Protein AF-A0A0A9H866-F1 (afdb_monomer)

InterPro domains:
  IPR021622 Afadin/alpha-actinin-binding [PF11559] (37-95)

Organism: Arundo donax (NCBI:txid35708)

Secondary structure (DSSP, 8-state):
--------HHHHHHH----TT--SSSTT-S--TTTHHHHHHHHHHHHHHTT-S----TT--SHHHHHHHHHHHHHHHHHHHHHHHHHHHHHHHH--

Mean predicted aligned error: 11.18 Å

Solvent-accessible surface area (backbone atoms only — not comparable to full-atom values): 6079 Å² total; per-residue (Å²): 134,84,82,76,78,74,72,59,61,71,61,60,54,66,72,62,61,73,73,95,70,80,70,87,71,69,96,87,58,90,64,49,95,92,40,44,70,60,45,49,52,50,48,30,54,49,37,42,69,76,67,43,96,56,78,63,57,88,82,52,85,50,70,68,44,42,50,51,45,51,52,51,55,50,51,52,52,54,53,51,52,54,50,51,54,53,53,49,57,55,50,57,65,72,76,107

Foldseek 3Di:
DDPPPPPPLVVQVVVLDLPPPPPDDDDPDSDDPVCPVSSLVSVQSVCVSVVNPDSQDPPDPDPVSVVSVVVSVVVVVVVVVVVVVVVVVVVVVVVD

Radius of gyration: 17.53 Å; Cα contacts (8 Å, |Δi|>4): 41; chains: 1; bounding box: 46×44×42 Å

Structure (mmCIF, N/CA/C/O backbone):
data_AF-A0A0A9H866-F1
#
_entry.id   AF-A0A0A9H866-F1
#
loop_
_atom_site.group_PDB
_atom_site.id
_atom_site.type_symbol
_atom_site.label_atom_id
_atom_site.label_alt_id
_atom_site.label_comp_id
_atom_site.label_asym_id
_atom_site.label_entity_id
_atom_site.label_seq_id
_atom_site.pdbx_PDB_ins_code
_atom_site.Cartn_x
_atom_site.Cartn_y
_atom_site.Cartn_z
_atom_site.occupancy
_atom_site.B_iso_or_equiv
_atom_site.auth_seq_id
_atom_site.auth_comp_id
_atom_site.auth_asym_id
_atom_site.auth_atom_id
_atom_site.pdbx_PDB_model_num
ATOM 1 N N . MET A 1 1 ? -14.016 -32.040 18.948 1.00 32.94 1 MET A N 1
ATOM 2 C CA . MET A 1 1 ? -13.217 -30.937 19.524 1.00 32.94 1 MET A CA 1
ATOM 3 C C . MET A 1 1 ? -12.146 -30.598 18.498 1.00 32.94 1 MET A C 1
ATOM 5 O O . MET A 1 1 ? -11.114 -31.250 18.480 1.00 32.94 1 MET A O 1
ATOM 9 N N . SER A 1 2 ? -12.438 -29.702 17.553 1.00 32.34 2 SER A N 1
ATOM 10 C CA . SER A 1 2 ? -11.459 -29.333 16.524 1.00 32.34 2 SER A CA 1
ATOM 11 C C . SER A 1 2 ? -10.559 -28.241 17.078 1.00 32.34 2 SER A C 1
ATOM 13 O O . SER A 1 2 ? -11.002 -27.113 17.290 1.00 32.34 2 SER A O 1
ATOM 15 N N . SER A 1 3 ? -9.312 -28.609 17.360 1.00 35.69 3 SER A N 1
ATOM 16 C CA . SER A 1 3 ? -8.237 -27.694 17.723 1.00 35.69 3 SER A CA 1
ATOM 17 C C . SER A 1 3 ? -7.926 -26.789 16.535 1.00 35.69 3 SER A C 1
ATOM 19 O O . SER A 1 3 ? -7.094 -27.119 15.696 1.00 35.69 3 SER A O 1
ATOM 21 N N . SER A 1 4 ? -8.603 -25.645 16.448 1.00 33.06 4 SER A N 1
ATOM 22 C CA . SER A 1 4 ? -8.112 -24.531 15.644 1.00 33.06 4 SER A CA 1
ATOM 23 C C . SER A 1 4 ? -6.855 -24.015 16.330 1.00 33.06 4 SER A C 1
ATOM 25 O O . SER A 1 4 ? -6.932 -23.297 17.328 1.00 33.06 4 SER A O 1
ATOM 27 N N . SER A 1 5 ? -5.695 -24.420 15.821 1.00 40.25 5 SER A N 1
ATOM 28 C CA . SER A 1 5 ? -4.430 -23.752 16.082 1.00 40.25 5 SER A CA 1
ATOM 29 C C . SER A 1 5 ? -4.591 -22.294 15.658 1.00 40.25 5 SER A C 1
ATOM 31 O O . SER A 1 5 ? -4.456 -21.942 14.488 1.00 40.25 5 SER A O 1
ATOM 33 N N . ARG A 1 6 ? -4.940 -21.428 16.618 1.00 46.09 6 ARG A N 1
ATOM 34 C CA . ARG A 1 6 ? -4.705 -19.992 16.503 1.00 46.09 6 ARG A CA 1
ATOM 35 C C . ARG A 1 6 ? -3.203 -19.853 16.309 1.00 46.09 6 ARG A C 1
ATOM 37 O O . ARG A 1 6 ? -2.453 -19.899 17.273 1.00 46.09 6 ARG A O 1
ATOM 44 N N . PHE A 1 7 ? -2.769 -19.776 15.056 1.00 44.28 7 PHE A N 1
ATOM 45 C CA . PHE A 1 7 ? -1.445 -19.277 14.735 1.00 44.28 7 PHE A CA 1
ATOM 46 C C . PHE A 1 7 ? -1.334 -17.923 15.435 1.00 44.28 7 PHE A C 1
ATOM 48 O O . PHE A 1 7 ? -2.134 -17.023 15.164 1.00 44.28 7 PHE A O 1
ATOM 55 N N . ASP A 1 8 ? -0.421 -17.820 16.400 1.00 43.62 8 ASP A N 1
ATOM 56 C CA . ASP A 1 8 ? -0.177 -16.604 17.167 1.00 43.62 8 ASP A CA 1
ATOM 57 C C . ASP A 1 8 ? 0.434 -15.549 16.245 1.00 43.62 8 ASP A C 1
ATOM 59 O O . ASP A 1 8 ? 1.636 -15.309 16.194 1.00 43.62 8 ASP A O 1
ATOM 63 N N . PHE A 1 9 ? -0.447 -14.892 15.505 1.00 46.31 9 PHE A N 1
ATOM 64 C CA . PHE A 1 9 ? -0.174 -13.805 14.577 1.00 46.31 9 PHE A CA 1
ATOM 65 C C . PHE A 1 9 ? 0.709 -12.711 15.188 1.00 46.31 9 PHE A C 1
ATOM 67 O O . PHE A 1 9 ? 1.581 -12.134 14.540 1.00 46.31 9 PHE A O 1
ATOM 74 N N . ARG A 1 10 ? 0.493 -12.460 16.483 1.00 47.50 10 ARG A N 1
ATOM 75 C CA . ARG A 1 10 ? 1.236 -11.491 17.284 1.00 47.50 10 ARG A CA 1
ATOM 76 C C . ARG A 1 10 ? 2.699 -11.895 17.492 1.00 47.50 10 ARG A C 1
ATOM 78 O O . ARG A 1 10 ? 3.540 -11.007 17.578 1.00 47.50 10 ARG A O 1
ATOM 85 N N . ALA A 1 11 ? 3.003 -13.191 17.561 1.00 43.62 11 ALA A N 1
ATOM 86 C CA . ALA A 1 11 ? 4.370 -13.688 17.707 1.00 43.62 11 ALA A CA 1
ATOM 87 C C . ALA A 1 11 ? 5.150 -13.572 16.386 1.00 43.62 11 ALA A C 1
ATOM 89 O O . ALA A 1 11 ? 6.294 -13.124 16.389 1.00 43.62 11 ALA A O 1
ATOM 90 N N . SER A 1 12 ? 4.518 -13.866 15.243 1.00 41.22 12 SER A N 1
ATOM 91 C CA . SER A 1 12 ? 5.146 -13.693 13.920 1.00 41.22 12 SER A CA 1
ATOM 92 C C . SER A 1 12 ? 5.388 -12.220 13.567 1.00 41.22 12 SER A C 1
ATOM 94 O O . SER A 1 12 ? 6.422 -11.884 12.994 1.00 41.22 12 SER A O 1
ATOM 96 N N . ALA A 1 13 ? 4.493 -11.317 13.985 1.00 51.31 13 ALA A N 1
ATOM 97 C CA . ALA A 1 13 ? 4.671 -9.874 13.807 1.00 51.31 13 ALA A CA 1
ATOM 98 C C . ALA A 1 13 ? 5.875 -9.302 14.587 1.00 51.31 13 ALA A C 1
ATOM 100 O O . ALA A 1 13 ? 6.431 -8.288 14.181 1.00 51.31 13 ALA A O 1
ATOM 101 N N . GLN A 1 14 ? 6.319 -9.948 15.674 1.00 51.00 14 GLN A N 1
ATOM 102 C CA . GLN A 1 14 ? 7.498 -9.515 16.444 1.00 51.00 14 GLN A CA 1
ATOM 103 C C . GLN A 1 14 ? 8.834 -9.863 15.764 1.00 51.00 14 GLN A C 1
ATOM 105 O O . GLN A 1 14 ? 9.850 -9.252 16.091 1.00 51.00 14 GLN A O 1
ATOM 110 N N . GLN A 1 15 ? 8.845 -10.806 14.812 1.00 53.16 15 GLN A N 1
ATOM 111 C CA . GLN A 1 15 ? 10.026 -11.123 13.992 1.00 53.16 15 GLN A CA 1
ATOM 112 C C . GLN A 1 15 ? 10.147 -10.235 12.747 1.00 53.16 15 GLN A C 1
ATOM 114 O O . GLN A 1 15 ? 11.231 -10.106 12.183 1.00 53.16 15 GLN A O 1
ATOM 119 N N . LEU A 1 16 ? 9.055 -9.585 12.347 1.00 55.88 16 LEU A N 1
ATOM 120 C CA . LEU A 1 16 ? 9.031 -8.504 11.367 1.00 55.88 16 LEU A CA 1
ATOM 121 C C . LEU A 1 16 ? 9.436 -7.201 12.057 1.00 55.88 16 LEU A C 1
ATOM 123 O O . LEU A 1 16 ? 8.637 -6.286 12.235 1.00 55.88 16 LEU A O 1
ATOM 127 N N . GLN A 1 17 ? 10.688 -7.111 12.494 1.00 58.53 17 GLN A N 1
ATOM 128 C CA . GLN A 1 17 ? 11.211 -5.807 12.875 1.00 58.53 17 GLN A CA 1
ATOM 129 C C . GLN A 1 17 ? 11.353 -4.983 11.588 1.00 58.53 17 GLN A C 1
ATOM 131 O O . GLN A 1 17 ? 11.990 -5.465 10.642 1.00 58.53 17 GLN A O 1
ATOM 136 N N . PRO A 1 18 ? 10.762 -3.772 11.503 1.00 56.59 18 PRO A N 1
ATOM 137 C CA . PR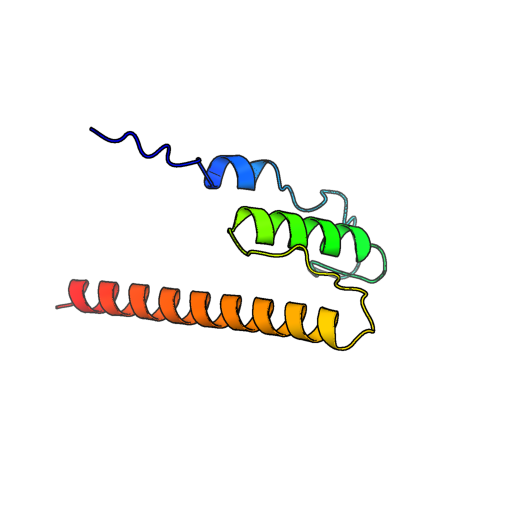O A 1 18 ? 11.100 -2.864 10.417 1.00 56.59 18 PRO A CA 1
ATOM 138 C C . PRO A 1 18 ? 12.623 -2.702 10.436 1.00 56.59 18 PRO A C 1
ATOM 140 O O . PRO A 1 18 ? 13.201 -2.685 11.528 1.00 56.59 18 PRO A O 1
ATOM 143 N N . PRO A 1 19 ? 13.293 -2.663 9.272 1.00 56.31 19 PRO A N 1
ATOM 144 C CA . PRO A 1 19 ? 14.749 -2.687 9.208 1.00 56.31 19 PRO A CA 1
ATOM 145 C C . PRO A 1 19 ? 15.338 -1.651 10.180 1.00 56.31 19 PRO A C 1
ATOM 147 O O . PRO A 1 19 ? 15.215 -0.447 9.961 1.00 56.31 19 PRO A O 1
ATOM 150 N N . LEU A 1 20 ? 15.979 -2.133 11.258 1.00 53.47 20 LEU A N 1
ATOM 151 C CA . LEU A 1 20 ? 16.557 -1.347 12.367 1.00 53.47 20 LEU A CA 1
ATOM 152 C C . LEU A 1 20 ? 17.798 -0.527 11.946 1.00 53.47 20 LEU A C 1
ATOM 154 O O . LEU A 1 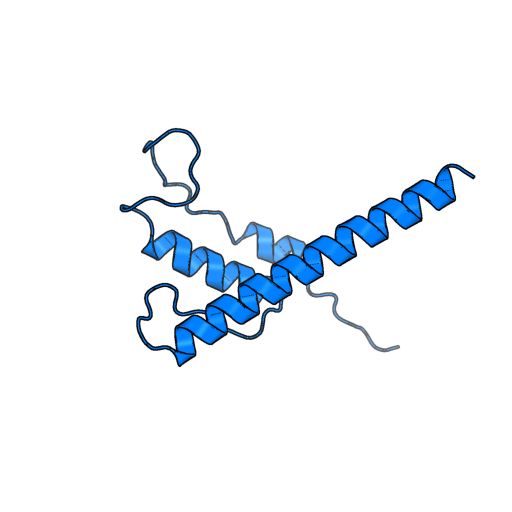20 ? 18.663 -0.191 12.752 1.00 53.47 20 LEU A O 1
ATOM 158 N N . HIS A 1 21 ? 17.897 -0.208 10.659 1.00 50.72 21 HIS A N 1
ATOM 159 C CA . HIS A 1 21 ? 18.966 0.574 10.056 1.00 50.72 21 HIS A CA 1
ATOM 160 C C . HIS A 1 21 ? 18.469 1.434 8.886 1.00 50.72 21 HIS A C 1
ATOM 162 O O . HIS A 1 21 ? 19.212 1.713 7.950 1.00 50.72 21 HIS A O 1
ATOM 168 N N . ALA A 1 22 ? 17.233 1.941 8.960 1.00 49.12 22 ALA A N 1
ATOM 169 C CA . ALA A 1 22 ? 16.920 3.241 8.363 1.00 49.12 22 ALA A CA 1
ATOM 170 C C . ALA A 1 22 ? 17.608 4.336 9.205 1.00 49.12 22 ALA A C 1
ATOM 172 O O . ALA A 1 22 ? 16.971 5.112 9.913 1.00 49.12 22 ALA A O 1
ATOM 173 N N . GLY A 1 23 ? 18.943 4.312 9.228 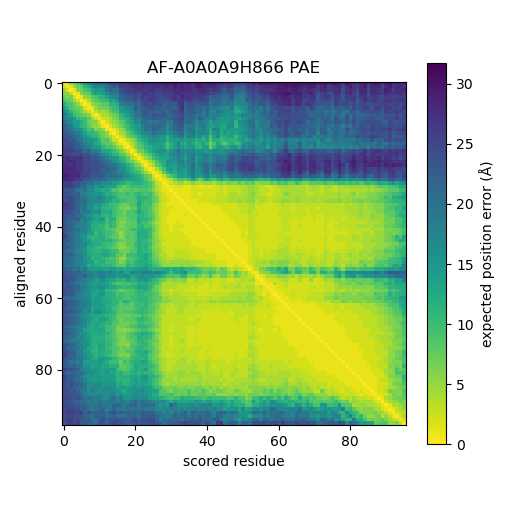1.00 43.25 23 GLY A N 1
ATOM 174 C CA . GLY A 1 23 ? 19.749 5.299 9.922 1.00 43.25 23 GLY A CA 1
ATOM 175 C C . GLY A 1 23 ? 19.551 6.658 9.264 1.00 43.25 23 GLY A C 1
ATOM 176 O O . GLY A 1 23 ? 19.995 6.868 8.144 1.00 43.25 23 GLY A O 1
ATOM 177 N N . MET A 1 24 ? 18.881 7.562 9.978 1.00 47.62 24 MET A N 1
ATOM 178 C CA . MET A 1 24 ? 19.029 9.015 9.845 1.00 47.62 24 MET A CA 1
ATOM 179 C C . MET A 1 24 ? 18.915 9.573 8.416 1.00 47.62 24 MET A C 1
ATOM 181 O O . MET A 1 24 ? 19.850 10.187 7.905 1.00 47.62 24 MET A O 1
ATOM 185 N N . SER A 1 25 ? 17.768 9.424 7.758 1.00 52.06 25 SER A N 1
ATOM 186 C CA . SER A 1 25 ? 17.470 10.230 6.566 1.00 52.06 25 SER A CA 1
ATOM 187 C C . SER A 1 25 ? 16.002 10.648 6.554 1.00 52.06 25 SER A C 1
ATOM 189 O O . SER A 1 25 ? 15.122 9.797 6.464 1.00 52.06 25 SER A O 1
ATOM 191 N N . ASP A 1 26 ? 15.820 11.965 6.685 1.00 55.12 26 ASP A N 1
ATOM 192 C CA . ASP A 1 26 ? 14.590 12.769 6.695 1.00 55.12 26 ASP A CA 1
ATOM 193 C C . ASP A 1 26 ? 13.503 12.333 7.705 1.00 55.12 26 ASP A C 1
ATOM 195 O O . ASP A 1 26 ? 12.658 11.478 7.454 1.00 55.12 26 ASP A O 1
ATOM 199 N N . GLU A 1 27 ? 13.601 12.904 8.908 1.00 57.09 27 GLU A N 1
ATOM 200 C CA . GLU A 1 27 ? 12.556 13.110 9.926 1.00 57.09 27 GLU A CA 1
ATOM 201 C C . GLU A 1 27 ? 11.253 12.272 9.817 1.00 57.09 27 GLU A C 1
ATOM 203 O O . GLU A 1 27 ? 10.169 12.779 9.547 1.00 57.09 27 GLU A O 1
ATOM 208 N N . GLY A 1 28 ? 11.332 10.965 10.100 1.00 67.44 28 GLY A N 1
ATOM 209 C CA . GLY A 1 28 ? 10.160 10.132 10.426 1.00 67.44 28 GLY A CA 1
ATOM 210 C C . GLY A 1 28 ? 9.491 9.365 9.276 1.00 67.44 28 GLY A C 1
ATOM 211 O O . GLY A 1 28 ? 8.479 8.699 9.513 1.00 67.44 28 GLY A O 1
ATOM 212 N N . ALA A 1 29 ? 10.029 9.393 8.055 1.00 81.00 29 ALA A N 1
ATOM 213 C CA . ALA A 1 29 ? 9.464 8.636 6.934 1.00 81.00 29 ALA A CA 1
ATOM 214 C C . ALA A 1 29 ? 9.829 7.134 6.973 1.00 81.00 29 ALA A C 1
ATOM 216 O O . ALA A 1 29 ? 10.987 6.759 7.142 1.00 81.00 29 ALA A O 1
ATOM 217 N N . PHE A 1 30 ? 8.843 6.250 6.754 1.00 86.44 30 PHE A N 1
ATOM 218 C CA . PHE A 1 30 ? 9.059 4.793 6.669 1.00 86.44 30 PHE A CA 1
ATOM 219 C C . PHE A 1 30 ? 9.930 4.387 5.466 1.00 86.44 30 PHE A C 1
ATOM 221 O O . PHE A 1 30 ? 10.754 3.482 5.583 1.00 86.44 30 PHE A O 1
ATOM 228 N N . ALA A 1 31 ? 9.752 5.047 4.318 1.00 89.75 31 ALA A N 1
ATOM 229 C CA . ALA A 1 31 ? 10.434 4.729 3.067 1.00 89.75 31 ALA A CA 1
ATOM 230 C C . ALA A 1 31 ? 11.078 5.981 2.453 1.00 89.75 31 ALA A C 1
ATOM 232 O O . ALA A 1 31 ? 10.477 7.052 2.440 1.00 89.75 31 ALA A O 1
ATOM 233 N N . ASN A 1 32 ? 12.284 5.826 1.913 1.00 90.38 32 ASN A N 1
ATOM 234 C CA . ASN A 1 32 ? 13.041 6.818 1.158 1.00 90.38 32 ASN A CA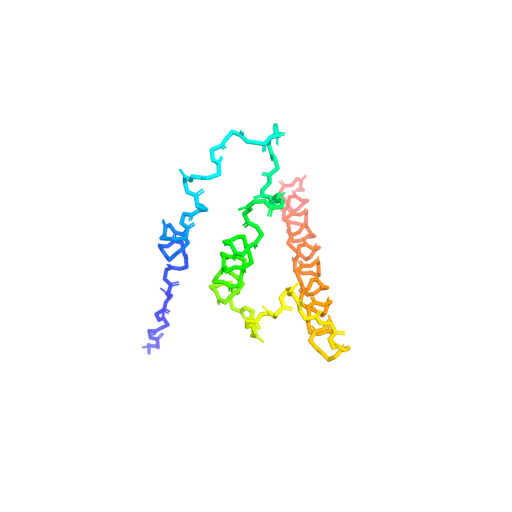 1
ATOM 235 C C . ASN A 1 32 ? 13.812 6.126 0.020 1.00 90.38 32 ASN A C 1
ATOM 237 O O . ASN A 1 32 ? 13.878 4.899 -0.043 1.00 90.38 32 ASN A O 1
ATOM 241 N N . ALA A 1 33 ? 14.421 6.907 -0.877 1.00 90.00 33 ALA A N 1
ATOM 242 C CA . ALA A 1 33 ? 15.116 6.376 -2.054 1.00 90.00 33 ALA A CA 1
ATOM 243 C C . ALA A 1 33 ? 16.228 5.356 -1.724 1.00 90.00 33 ALA A C 1
ATOM 245 O O . ALA A 1 33 ? 16.509 4.483 -2.541 1.00 90.00 33 ALA A O 1
ATOM 246 N N . GLY A 1 34 ? 16.839 5.435 -0.536 1.00 91.19 34 GLY A N 1
ATOM 247 C CA . GLY A 1 34 ? 17.911 4.536 -0.103 1.00 91.19 34 GLY A CA 1
ATOM 248 C C . GLY A 1 34 ? 17.440 3.217 0.516 1.00 91.19 34 GLY A C 1
ATOM 249 O O . GLY A 1 34 ? 18.266 2.325 0.708 1.00 91.19 34 GLY A O 1
A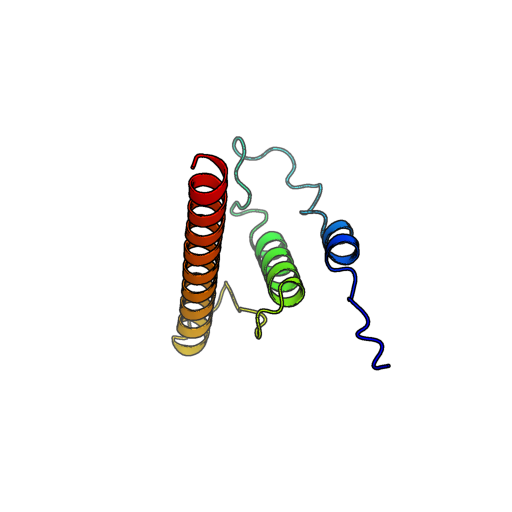TOM 250 N N . ASN A 1 35 ? 16.148 3.070 0.840 1.00 90.69 35 ASN A N 1
ATOM 251 C CA . ASN A 1 35 ? 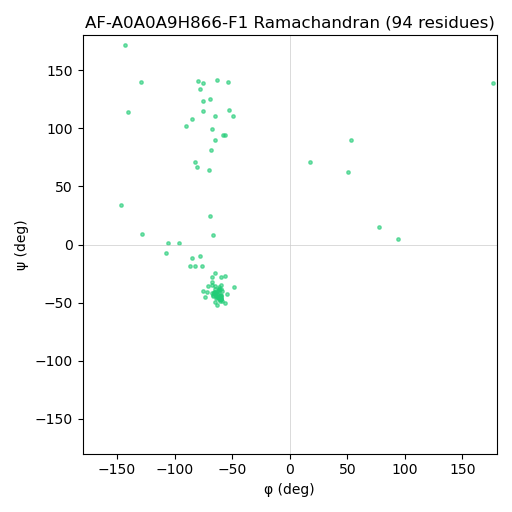15.622 1.880 1.522 1.00 90.69 35 ASN A CA 1
ATOM 252 C C . ASN A 1 35 ? 14.397 1.229 0.844 1.00 90.69 35 ASN A C 1
ATOM 254 O O . ASN A 1 35 ? 13.798 0.316 1.422 1.00 90.69 35 ASN A O 1
ATOM 258 N N . LEU A 1 36 ? 14.028 1.662 -0.372 1.00 91.31 36 LEU A N 1
ATOM 259 C CA . LEU A 1 36 ? 12.808 1.208 -1.058 1.00 91.31 36 LEU A CA 1
ATOM 260 C C . LEU A 1 36 ? 12.720 -0.316 -1.183 1.00 91.31 36 LEU A C 1
ATOM 262 O O . LEU A 1 36 ? 11.655 -0.885 -0.949 1.00 91.31 36 LEU A O 1
ATOM 266 N N . GLU A 1 37 ? 13.816 -0.996 -1.523 1.00 91.44 37 GLU A N 1
ATOM 267 C CA . GLU A 1 37 ? 13.808 -2.455 -1.666 1.00 91.44 37 GLU A CA 1
ATOM 268 C C . GLU A 1 37 ? 13.545 -3.172 -0.339 1.00 91.44 37 GLU A C 1
ATOM 270 O O . GLU A 1 37 ? 12.804 -4.159 -0.292 1.00 91.44 37 GLU A O 1
ATOM 275 N N . GLN A 1 38 ? 14.148 -2.690 0.751 1.00 90.12 38 GLN A N 1
ATOM 276 C CA . GLN A 1 38 ? 13.936 -3.240 2.087 1.00 90.12 38 GLN A CA 1
ATOM 277 C C . GLN A 1 38 ? 12.498 -2.984 2.548 1.00 90.12 38 GLN A C 1
ATOM 279 O O . GLN A 1 38 ? 11.849 -3.904 3.051 1.00 90.12 38 GLN A O 1
ATOM 284 N N . CYS A 1 39 ? 11.976 -1.775 2.325 1.00 91.69 39 CYS A N 1
ATOM 285 C CA . CYS A 1 39 ? 10.587 -1.426 2.617 1.00 91.69 39 CYS A CA 1
ATOM 286 C C . CYS A 1 39 ? 9.613 -2.303 1.827 1.00 91.69 39 CYS A C 1
ATOM 288 O O . CYS A 1 39 ? 8.663 -2.830 2.403 1.00 91.69 39 CYS A O 1
ATOM 290 N N . ALA A 1 40 ? 9.871 -2.528 0.537 1.00 91.56 40 ALA A N 1
ATOM 291 C CA . ALA A 1 40 ? 9.032 -3.366 -0.309 1.00 91.56 40 ALA A CA 1
ATOM 292 C C . ALA A 1 40 ? 8.996 -4.827 0.166 1.00 91.56 40 ALA A C 1
ATOM 294 O O . ALA A 1 40 ? 7.924 -5.428 0.276 1.00 91.56 40 ALA A O 1
ATOM 295 N N . ARG A 1 41 ? 10.159 -5.396 0.512 1.00 90.50 41 ARG A N 1
ATOM 296 C CA . ARG A 1 41 ? 10.250 -6.751 1.085 1.00 90.50 41 ARG A CA 1
ATOM 297 C C . ARG A 1 41 ? 9.506 -6.856 2.415 1.00 90.50 41 ARG A C 1
ATOM 299 O O . ARG A 1 41 ? 8.719 -7.785 2.595 1.00 90.50 41 ARG A O 1
ATOM 306 N N . TYR A 1 42 ? 9.711 -5.889 3.306 1.00 90.50 42 TYR A N 1
ATOM 307 C CA . TYR A 1 42 ? 9.028 -5.833 4.597 1.00 90.50 42 TYR A CA 1
ATOM 308 C C . TYR A 1 42 ? 7.506 -5.754 4.437 1.00 90.50 42 TYR A C 1
ATOM 310 O O . TYR A 1 42 ? 6.780 -6.510 5.086 1.00 90.50 42 TYR A O 1
ATOM 318 N N . LEU A 1 43 ? 7.014 -4.878 3.553 1.00 91.44 43 LEU A N 1
ATOM 319 C CA . LEU A 1 43 ? 5.583 -4.737 3.283 1.00 91.44 43 LEU A CA 1
ATOM 320 C C . LEU A 1 43 ? 4.994 -6.052 2.789 1.00 91.44 43 LEU A C 1
ATOM 322 O O . LEU A 1 43 ? 4.010 -6.512 3.351 1.00 91.44 43 LEU A O 1
ATOM 326 N N . ASN A 1 44 ? 5.620 -6.704 1.813 1.00 92.06 44 ASN A N 1
ATOM 327 C CA . ASN A 1 44 ? 5.132 -7.985 1.308 1.00 92.06 44 ASN A CA 1
ATOM 328 C C . ASN A 1 44 ? 5.078 -9.069 2.379 1.00 92.06 44 ASN A C 1
ATOM 330 O O . ASN A 1 44 ? 4.074 -9.766 2.505 1.00 92.06 44 ASN A O 1
ATOM 334 N N . GLN A 1 45 ? 6.125 -9.187 3.191 1.00 89.06 45 GLN A N 1
ATOM 335 C CA . GLN A 1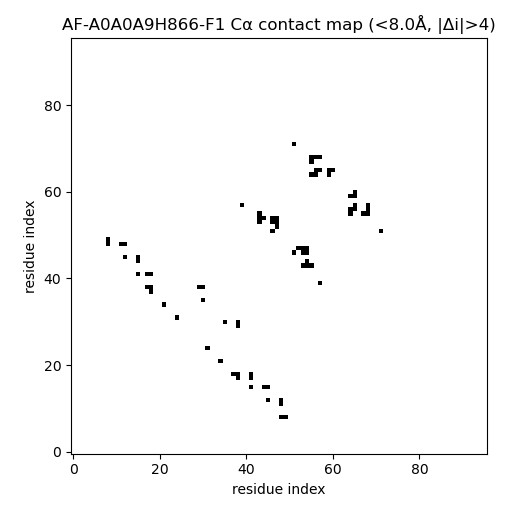 45 ? 6.140 -10.161 4.275 1.00 89.06 45 GLN A CA 1
ATOM 336 C C . GLN A 1 45 ? 5.075 -9.839 5.337 1.00 89.06 45 GLN A C 1
ATOM 338 O O . GLN A 1 45 ? 4.425 -10.745 5.859 1.00 89.06 45 GLN A O 1
ATOM 343 N N . THR A 1 46 ? 4.835 -8.555 5.603 1.00 89.50 46 THR A N 1
ATOM 344 C CA . THR A 1 46 ? 3.773 -8.085 6.501 1.00 89.50 46 THR A CA 1
ATOM 345 C C . THR A 1 46 ? 2.383 -8.382 5.935 1.00 89.50 46 THR A C 1
ATOM 347 O O . THR A 1 46 ? 1.529 -8.896 6.652 1.00 89.50 46 THR A O 1
ATOM 350 N N . LEU A 1 47 ? 2.155 -8.128 4.645 1.00 89.50 47 LEU A N 1
ATOM 351 C CA . LEU A 1 47 ? 0.898 -8.416 3.949 1.00 89.50 47 LEU A CA 1
ATOM 352 C C . LEU A 1 47 ? 0.579 -9.911 3.973 1.00 89.50 47 LEU A C 1
ATOM 354 O O . LEU A 1 47 ? -0.520 -10.296 4.369 1.00 89.50 47 LEU A O 1
ATOM 358 N N . VAL A 1 48 ? 1.555 -10.753 3.626 1.00 87.44 48 VAL A N 1
ATOM 359 C CA . VAL A 1 48 ? 1.420 -12.215 3.701 1.00 87.44 48 VAL A CA 1
ATOM 360 C C . VAL A 1 48 ? 1.135 -12.652 5.130 1.00 87.44 48 VAL A C 1
ATOM 362 O O . VAL A 1 48 ? 0.244 -13.471 5.344 1.00 87.44 48 VAL A O 1
ATOM 365 N N . THR A 1 49 ? 1.841 -12.070 6.107 1.00 88.00 49 THR A N 1
ATOM 366 C CA . THR A 1 49 ? 1.573 -12.337 7.522 1.00 88.00 49 THR A CA 1
ATOM 367 C C . THR A 1 49 ? 0.120 -12.031 7.828 1.00 88.00 49 THR A C 1
ATOM 369 O O . THR A 1 49 ? -0.537 -12.939 8.297 1.00 88.00 49 THR A O 1
ATOM 372 N N . PHE A 1 50 ? -0.410 -10.857 7.450 1.00 85.31 50 PHE A N 1
ATOM 373 C CA . PHE A 1 50 ? -1.825 -10.453 7.575 1.00 85.31 50 PHE A CA 1
ATOM 374 C C . PHE A 1 50 ? -2.833 -11.224 6.712 1.00 85.31 50 PHE A C 1
ATOM 376 O O . PHE A 1 50 ? -4.019 -10.895 6.722 1.00 85.31 50 PHE A O 1
ATOM 383 N N . GLY A 1 51 ? -2.410 -12.297 6.043 1.00 86.12 51 GLY A N 1
ATOM 384 C CA . GLY A 1 51 ? -3.292 -13.179 5.285 1.00 86.12 51 GLY A CA 1
ATOM 385 C C . GLY A 1 51 ? -3.717 -12.604 3.936 1.00 86.12 51 GLY A C 1
ATOM 386 O O . GLY A 1 51 ? -4.661 -13.116 3.334 1.00 86.12 51 GLY A O 1
ATOM 387 N N . PHE A 1 52 ? -3.042 -11.560 3.443 1.00 83.94 52 PHE A N 1
ATOM 388 C CA . PHE A 1 52 ? -3.300 -11.037 2.108 1.00 83.94 52 PHE A CA 1
ATOM 389 C C . PHE A 1 52 ? -2.683 -11.975 1.058 1.00 83.94 52 PHE A C 1
ATOM 391 O O . PHE A 1 52 ? -1.480 -12.250 1.098 1.00 83.94 52 PHE A O 1
ATOM 398 N N . PRO A 1 53 ? -3.484 -12.484 0.105 1.00 68.06 53 PRO A N 1
ATOM 399 C CA . PRO A 1 53 ? -3.038 -13.468 -0.870 1.00 68.06 53 PRO A CA 1
ATOM 400 C C . PRO A 1 53 ? -2.303 -12.792 -2.036 1.00 68.06 53 PRO A C 1
ATOM 402 O O . PRO A 1 53 ? -2.846 -12.697 -3.129 1.00 68.06 53 PRO A O 1
ATOM 405 N N . ALA A 1 54 ? -1.091 -12.283 -1.806 1.00 67.31 54 ALA A N 1
ATOM 406 C CA . ALA A 1 54 ? -0.082 -12.009 -2.837 1.00 67.31 54 ALA A CA 1
ATOM 407 C C . ALA A 1 54 ? 1.161 -11.346 -2.235 1.00 67.31 54 ALA A C 1
ATOM 409 O O . ALA A 1 54 ? 1.053 -10.382 -1.481 1.00 67.31 54 ALA A O 1
ATOM 410 N N . SER A 1 55 ? 2.337 -11.771 -2.698 1.00 79.62 55 SER A N 1
ATOM 411 C CA . SER A 1 55 ? 3.502 -10.888 -2.731 1.00 79.62 55 SER A CA 1
ATOM 412 C C . SER A 1 55 ? 3.311 -9.919 -3.899 1.00 79.62 55 SER A C 1
ATOM 414 O O . SER A 1 55 ? 3.217 -10.341 -5.055 1.00 79.62 55 SER A O 1
ATOM 416 N N . LEU A 1 56 ? 3.175 -8.634 -3.598 1.00 87.81 56 LEU A N 1
ATOM 417 C CA . LEU A 1 56 ? 3.078 -7.559 -4.575 1.00 87.81 56 LEU A CA 1
ATOM 418 C C . LEU A 1 56 ? 4.455 -7.269 -5.167 1.00 87.81 56 LEU A C 1
ATOM 420 O O . LEU A 1 56 ? 5.447 -7.196 -4.444 1.00 87.81 56 LEU A O 1
ATOM 424 N N . ASP A 1 57 ? 4.513 -7.038 -6.471 1.00 89.88 57 ASP A N 1
ATOM 425 C CA . ASP A 1 57 ? 5.680 -6.397 -7.062 1.00 89.88 57 ASP A CA 1
ATOM 426 C C . ASP A 1 57 ? 5.456 -4.883 -7.053 1.00 89.88 57 ASP A C 1
ATOM 428 O O . ASP A 1 57 ? 4.679 -4.340 -7.839 1.00 89.88 57 ASP A O 1
ATOM 432 N N . LEU A 1 58 ? 6.092 -4.209 -6.095 1.00 88.44 58 LEU A N 1
ATOM 433 C CA . LEU A 1 58 ? 5.957 -2.766 -5.889 1.00 88.44 58 LEU A CA 1
ATOM 434 C C . LEU A 1 58 ? 6.781 -1.943 -6.890 1.00 88.44 58 LEU A C 1
ATOM 436 O O . LEU A 1 58 ? 6.603 -0.729 -6.954 1.00 88.44 58 LEU A O 1
ATOM 440 N N . PHE A 1 59 ? 7.654 -2.589 -7.669 1.00 92.00 59 PHE A N 1
ATOM 441 C CA . PHE A 1 59 ? 8.457 -1.953 -8.716 1.00 92.00 59 PHE A CA 1
ATOM 442 C C . PHE A 1 59 ? 7.958 -2.287 -10.126 1.00 92.00 59 PHE A C 1
ATOM 444 O O . PHE A 1 59 ? 8.544 -1.832 -11.110 1.00 92.00 59 PHE A O 1
ATOM 451 N N . ALA A 1 60 ? 6.881 -3.066 -10.236 1.00 93.06 60 ALA A N 1
ATOM 452 C CA . ALA A 1 60 ? 6.326 -3.447 -11.518 1.00 93.06 60 ALA A CA 1
ATOM 453 C C . ALA A 1 60 ? 5.815 -2.239 -12.309 1.00 93.06 60 ALA A C 1
ATOM 455 O O . ALA A 1 60 ? 5.175 -1.328 -11.781 1.00 93.06 60 ALA A O 1
ATOM 456 N N . THR A 1 61 ? 6.045 -2.288 -13.617 1.00 93.81 61 THR A N 1
ATOM 457 C CA . THR A 1 61 ? 5.529 -1.318 -14.589 1.00 93.81 61 THR A CA 1
ATOM 458 C C . THR A 1 61 ? 4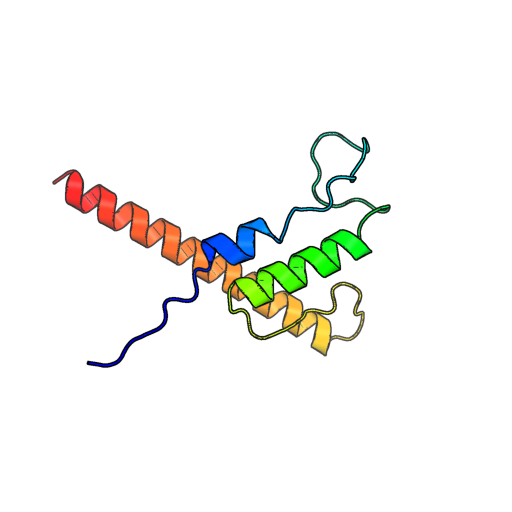.421 -1.906 -15.458 1.00 93.81 61 THR A C 1
ATOM 460 O O . THR A 1 61 ? 3.778 -1.176 -16.213 1.00 93.81 61 THR A O 1
ATOM 463 N N . ASP A 1 62 ? 4.169 -3.215 -15.356 1.00 96.50 62 ASP A N 1
ATOM 464 C CA . ASP A 1 62 ? 3.117 -3.870 -16.116 1.00 96.50 62 ASP A CA 1
ATOM 465 C C . ASP A 1 62 ? 1.730 -3.634 -15.476 1.00 96.50 62 ASP A C 1
ATOM 467 O O . ASP A 1 62 ? 1.586 -3.667 -14.247 1.00 96.50 62 ASP A O 1
ATOM 471 N N . PRO A 1 63 ? 0.674 -3.423 -16.285 1.00 95.75 63 PRO A N 1
ATOM 472 C CA . PRO A 1 63 ? -0.656 -3.109 -15.764 1.00 95.75 63 PRO A CA 1
ATOM 473 C C . PRO A 1 63 ? -1.255 -4.178 -14.840 1.00 95.75 63 PRO A C 1
ATOM 475 O O . PRO A 1 63 ? -2.066 -3.849 -13.975 1.00 95.75 63 PRO A O 1
ATOM 478 N N . VAL A 1 64 ? -0.886 -5.454 -15.009 1.00 93.81 64 VAL A N 1
ATOM 479 C CA . VAL A 1 64 ? -1.465 -6.568 -14.242 1.00 93.81 64 VAL A CA 1
ATOM 480 C C . VAL A 1 64 ? -0.941 -6.555 -12.808 1.00 93.81 64 VAL A C 1
ATOM 482 O O . VAL A 1 64 ? -1.724 -6.669 -11.858 1.00 93.81 64 VAL A O 1
ATOM 485 N N . SER A 1 65 ? 0.365 -6.370 -12.635 1.00 92.38 65 SER A N 1
ATOM 486 C CA . SER A 1 65 ? 0.996 -6.233 -11.321 1.00 92.38 65 SER A CA 1
ATOM 487 C C . SER A 1 65 ? 0.546 -4.957 -10.609 1.00 92.38 65 SER A C 1
ATOM 489 O O . SER A 1 65 ? 0.198 -5.011 -9.427 1.00 92.38 65 SER A O 1
ATOM 491 N N . ILE A 1 66 ? 0.437 -3.835 -11.333 1.00 93.81 66 ILE A N 1
ATOM 492 C CA . ILE A 1 66 ? -0.098 -2.579 -10.782 1.00 93.81 66 ILE A CA 1
ATOM 493 C C . ILE A 1 66 ? -1.538 -2.778 -10.288 1.00 93.81 66 ILE A C 1
ATOM 495 O O . ILE A 1 66 ? -1.850 -2.420 -9.152 1.00 93.81 66 ILE A O 1
ATOM 499 N N . ALA A 1 67 ? -2.408 -3.415 -11.082 1.00 94.81 67 ALA A N 1
ATOM 500 C CA . ALA A 1 67 ? -3.789 -3.692 -10.681 1.00 94.81 67 ALA A CA 1
ATOM 501 C C . ALA A 1 67 ? -3.866 -4.555 -9.411 1.00 94.81 67 ALA A C 1
ATOM 503 O O . ALA A 1 67 ? -4.703 -4.308 -8.539 1.00 94.81 67 ALA A O 1
ATOM 504 N N . ARG A 1 68 ? -2.970 -5.539 -9.261 1.00 91.56 68 ARG A N 1
ATOM 505 C CA . ARG A 1 68 ? -2.873 -6.356 -8.042 1.00 91.56 68 ARG A CA 1
ATOM 506 C C . ARG A 1 68 ? -2.512 -5.506 -6.822 1.00 91.56 68 ARG A C 1
ATOM 508 O O . ARG A 1 68 ? -3.158 -5.642 -5.783 1.00 91.56 68 ARG A O 1
ATOM 515 N N . THR A 1 69 ? -1.537 -4.610 -6.962 1.00 92.88 69 THR A N 1
ATOM 516 C CA . THR A 1 69 ? -1.153 -3.656 -5.911 1.00 92.88 69 THR A CA 1
ATOM 517 C C . THR A 1 69 ? -2.323 -2.746 -5.535 1.00 92.88 69 THR A C 1
ATOM 519 O O . THR A 1 69 ? -2.648 -2.632 -4.353 1.00 92.88 69 THR A O 1
ATOM 522 N N . CYS A 1 70 ? -3.033 -2.178 -6.516 1.00 93.25 70 CYS A N 1
ATOM 523 C CA . CYS A 1 70 ? -4.218 -1.351 -6.274 1.00 93.25 70 CYS A CA 1
ATOM 524 C C . CYS A 1 70 ? -5.327 -2.111 -5.531 1.00 93.25 70 CYS A C 1
ATOM 526 O O . CYS A 1 70 ? -5.860 -1.606 -4.542 1.00 93.25 70 CYS A O 1
ATOM 528 N N . ASN A 1 71 ? -5.645 -3.336 -5.959 1.00 92.94 71 ASN A N 1
ATOM 529 C CA . ASN A 1 71 ? -6.660 -4.168 -5.309 1.00 92.94 71 ASN A CA 1
ATOM 530 C C . ASN A 1 71 ? -6.287 -4.497 -3.858 1.00 92.94 71 ASN A C 1
ATOM 532 O O . ASN A 1 71 ? -7.150 -4.482 -2.980 1.00 92.94 71 ASN A O 1
ATOM 536 N N . CYS A 1 72 ? -5.003 -4.745 -3.584 1.00 91.94 72 CYS A N 1
ATOM 537 C CA . CYS A 1 72 ? -4.526 -4.970 -2.223 1.00 91.94 72 CYS A CA 1
ATOM 538 C C . CYS A 1 72 ? -4.702 -3.723 -1.344 1.00 91.94 72 CYS A C 1
ATOM 540 O O . CYS A 1 72 ? -5.215 -3.825 -0.230 1.00 91.94 72 CYS A O 1
ATOM 542 N N . ILE A 1 73 ? -4.332 -2.539 -1.847 1.00 92.56 73 ILE A N 1
ATOM 543 C CA . ILE A 1 73 ? -4.529 -1.267 -1.131 1.00 92.56 73 ILE A CA 1
ATOM 544 C C . ILE A 1 73 ? -6.019 -1.028 -0.861 1.00 92.56 73 ILE A C 1
ATOM 546 O O . ILE A 1 73 ? -6.396 -0.672 0.255 1.00 92.56 73 ILE A O 1
ATOM 550 N N . TYR A 1 74 ? -6.883 -1.278 -1.845 1.00 94.31 74 TYR A N 1
ATOM 551 C CA . TYR A 1 74 ? -8.328 -1.141 -1.681 1.00 94.31 74 TYR A CA 1
ATOM 552 C C . TYR A 1 74 ? -8.882 -2.075 -0.593 1.00 94.31 74 TYR A C 1
ATOM 554 O O . TYR A 1 74 ? -9.634 -1.632 0.276 1.00 94.31 74 TYR A O 1
ATOM 562 N N . ALA A 1 75 ? -8.453 -3.341 -0.573 1.00 91.19 75 ALA A N 1
ATOM 563 C CA . ALA A 1 75 ? -8.844 -4.297 0.462 1.00 91.19 75 ALA A CA 1
ATOM 564 C C . ALA A 1 75 ? -8.392 -3.860 1.871 1.00 91.19 75 ALA A C 1
ATOM 566 O O . ALA A 1 75 ? -9.163 -3.984 2.825 1.00 91.19 75 ALA A O 1
ATOM 567 N N . LEU A 1 76 ? -7.182 -3.299 2.008 1.00 91.69 76 LEU A N 1
ATOM 568 C CA . LEU A 1 76 ? -6.685 -2.740 3.274 1.00 91.69 76 LEU A CA 1
ATOM 569 C C . LEU A 1 76 ? -7.549 -1.569 3.761 1.00 91.69 76 LEU A C 1
ATOM 571 O O . LEU A 1 76 ? -7.896 -1.508 4.942 1.00 91.69 76 LEU A O 1
ATOM 575 N N . LEU A 1 77 ? -7.933 -0.663 2.859 1.00 95.06 77 LEU A N 1
ATOM 576 C CA . LEU A 1 77 ? -8.811 0.463 3.187 1.00 95.06 77 LEU A CA 1
ATOM 577 C C . LEU A 1 77 ? -10.199 -0.018 3.623 1.00 95.06 77 LEU A C 1
ATOM 579 O O . LEU A 1 77 ? -10.705 0.435 4.649 1.00 95.06 77 LEU A O 1
ATOM 583 N N . GLN A 1 78 ? -10.782 -0.987 2.910 1.00 94.69 78 GLN A N 1
ATOM 584 C CA . GLN A 1 78 ? -12.060 -1.590 3.296 1.00 94.69 78 GLN A CA 1
ATOM 585 C C . GLN A 1 78 ? -11.988 -2.296 4.655 1.00 94.69 78 GLN A C 1
ATOM 587 O O . GLN A 1 78 ? -12.932 -2.221 5.441 1.00 94.69 78 GLN A O 1
ATOM 592 N N . GLN A 1 79 ? -10.885 -2.993 4.944 1.00 91.50 79 GLN A N 1
ATOM 593 C CA . GLN A 1 79 ? -10.673 -3.632 6.243 1.00 91.50 79 GLN A CA 1
ATOM 594 C C . GLN A 1 79 ? -10.581 -2.586 7.365 1.00 91.50 79 GLN A C 1
ATOM 596 O O . GLN A 1 79 ? -11.193 -2.779 8.413 1.00 91.50 79 GLN A O 1
ATOM 601 N N . ARG A 1 80 ? -9.879 -1.465 7.142 1.00 94.25 80 ARG A N 1
ATOM 602 C CA . ARG A 1 80 ? -9.772 -0.364 8.116 1.00 94.25 80 ARG A CA 1
ATOM 603 C C . ARG A 1 80 ? -11.111 0.326 8.369 1.00 94.25 80 ARG A C 1
ATOM 605 O O . ARG A 1 80 ? -11.418 0.615 9.518 1.00 94.25 80 ARG A O 1
ATOM 612 N N . GLN A 1 81 ? -11.899 0.571 7.324 1.00 95.19 81 GLN A N 1
ATOM 613 C CA . GLN A 1 81 ? -13.227 1.171 7.463 1.00 95.19 81 GLN A CA 1
ATOM 614 C C . GLN A 1 81 ? -14.140 0.291 8.330 1.00 95.19 81 GLN A C 1
ATOM 616 O O . GLN A 1 81 ? -14.727 0.775 9.294 1.00 95.19 81 GLN A O 1
ATOM 621 N N . ARG A 1 82 ? -14.164 -1.023 8.062 1.00 94.56 82 ARG A N 1
ATOM 622 C CA . ARG A 1 82 ? -14.918 -1.991 8.876 1.00 94.56 82 ARG A CA 1
ATOM 623 C C . ARG A 1 82 ? -14.440 -2.052 10.328 1.00 94.56 82 ARG A C 1
ATOM 625 O O . ARG A 1 82 ? -15.264 -2.185 11.225 1.00 94.56 82 ARG A O 1
ATOM 632 N N . ASP A 1 83 ? -13.130 -1.955 10.567 1.00 92.44 83 ASP A N 1
ATOM 633 C CA . ASP A 1 83 ? -12.576 -1.919 11.929 1.00 92.44 83 ASP A CA 1
ATOM 634 C C . ASP A 1 83 ? -13.029 -0.671 12.704 1.00 92.44 83 ASP A C 1
ATOM 636 O O . ASP A 1 83 ? -13.418 -0.769 13.868 1.00 92.44 83 ASP A O 1
ATOM 640 N N . ILE A 1 84 ? -13.043 0.496 12.051 1.00 93.88 84 ILE A N 1
ATOM 641 C CA . ILE A 1 84 ? -13.520 1.751 12.648 1.00 93.88 84 ILE A CA 1
ATOM 642 C C . ILE A 1 84 ? -15.010 1.645 12.998 1.00 93.88 84 ILE A C 1
ATOM 644 O O . ILE A 1 84 ? -15.371 1.847 14.156 1.00 93.88 84 ILE A O 1
ATOM 648 N N . GLU A 1 85 ? -15.852 1.239 12.045 1.00 93.38 85 GLU A N 1
ATOM 649 C CA . GLU A 1 85 ? -17.303 1.083 12.248 1.00 93.38 85 GLU A CA 1
ATOM 650 C C . GLU A 1 85 ? -17.632 0.077 13.364 1.00 93.38 85 GLU A C 1
ATOM 652 O O . GLU A 1 85 ? -18.522 0.291 14.195 1.00 93.38 85 GLU A O 1
ATOM 657 N N . PHE A 1 86 ? -16.882 -1.026 13.433 1.00 91.94 86 PHE A N 1
ATOM 658 C CA . PHE A 1 86 ? -17.036 -2.017 14.496 1.00 91.94 86 PHE A CA 1
ATOM 659 C C . PHE A 1 86 ? -16.682 -1.449 15.881 1.00 91.94 86 PHE A C 1
ATOM 661 O O . PHE A 1 86 ? -17.373 -1.709 16.873 1.00 91.94 86 PHE A O 1
ATOM 668 N N . ARG A 1 87 ? -15.617 -0.644 15.969 1.00 89.06 87 ARG A N 1
ATOM 669 C CA . ARG A 1 87 ? -15.219 0.017 17.220 1.00 89.06 87 ARG A CA 1
ATOM 670 C C . ARG A 1 87 ? -16.234 1.067 17.663 1.00 89.06 87 ARG A C 1
ATOM 672 O O . ARG A 1 87 ? -16.536 1.134 18.852 1.00 89.06 87 ARG A O 1
ATOM 679 N N . GLU A 1 88 ? -16.762 1.857 16.733 1.00 91.12 88 GLU A N 1
ATOM 680 C CA . GLU A 1 88 ? -17.769 2.887 17.016 1.00 91.12 88 GLU A CA 1
ATOM 681 C C . GLU A 1 88 ? -19.080 2.265 17.509 1.00 91.12 88 GLU A C 1
ATOM 683 O O . GLU A 1 88 ? -19.536 2.595 18.602 1.00 91.12 88 GLU A O 1
ATOM 688 N N . SER A 1 89 ? -19.601 1.255 16.805 1.00 83.75 89 SER A N 1
ATOM 689 C CA . SER A 1 89 ? -20.829 0.543 17.206 1.00 83.75 89 SER A CA 1
ATOM 690 C C . SER A 1 89 ? -20.731 -0.122 18.588 1.00 83.75 89 SER A C 1
ATOM 692 O O . SER A 1 89 ? -21.699 -0.133 19.352 1.00 83.75 89 SER A O 1
ATOM 694 N N . THR A 1 90 ? -19.551 -0.633 18.955 1.00 79.25 90 THR A N 1
ATOM 695 C CA . THR A 1 90 ? -19.297 -1.191 20.295 1.00 79.25 90 THR A CA 1
ATOM 696 C C . THR A 1 90 ? -19.251 -0.107 21.377 1.00 79.25 90 THR A C 1
ATOM 698 O O . THR A 1 90 ? -19.684 -0.342 22.508 1.00 79.25 90 THR A O 1
ATOM 701 N N . ASN A 1 91 ? -18.722 1.076 21.057 1.00 75.56 91 ASN A N 1
ATOM 702 C CA . ASN A 1 91 ? -18.670 2.204 21.986 1.00 75.56 91 ASN A CA 1
ATOM 703 C C . ASN A 1 91 ? -20.061 2.810 22.218 1.00 75.56 91 ASN A C 1
ATOM 705 O O . ASN A 1 91 ? -20.411 3.0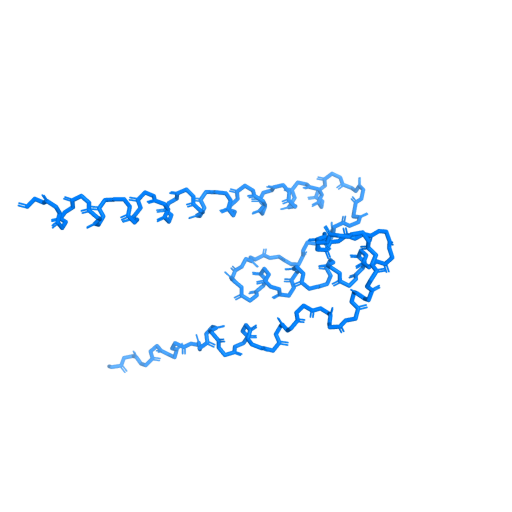64 23.370 1.00 75.56 91 ASN A O 1
ATOM 709 N N . ASP A 1 92 ? -20.880 2.942 21.172 1.00 73.06 92 ASP A N 1
ATOM 710 C CA . ASP A 1 92 ? -22.268 3.410 21.284 1.00 73.06 92 ASP A CA 1
ATOM 711 C C . ASP A 1 92 ? -23.129 2.482 22.151 1.00 73.06 92 ASP A C 1
ATOM 713 O O . ASP A 1 92 ? -23.976 2.943 22.915 1.00 73.06 92 ASP A O 1
ATOM 717 N N . LEU A 1 93 ? -22.906 1.164 22.069 1.00 65.12 93 LEU A N 1
ATOM 718 C CA . LEU A 1 93 ? -23.609 0.179 22.898 1.00 65.12 93 LEU A CA 1
ATOM 719 C C . LEU A 1 93 ? -23.228 0.275 24.383 1.00 65.12 93 LEU A C 1
ATOM 721 O O . LEU A 1 93 ? -24.030 -0.077 25.239 1.00 65.12 93 LEU A O 1
ATOM 725 N N . ARG A 1 94 ? -22.014 0.738 24.698 1.00 65.88 94 ARG A N 1
ATOM 726 C CA . ARG A 1 94 ? -21.547 0.930 26.081 1.00 65.88 94 ARG A CA 1
ATOM 727 C C . ARG A 1 94 ? -22.002 2.247 26.706 1.00 65.88 94 ARG A C 1
ATOM 729 O O . ARG A 1 94 ? -21.925 2.377 27.924 1.00 65.88 94 ARG A O 1
ATOM 736 N N . GLN A 1 95 ? -22.406 3.219 25.891 1.00 61.88 95 GLN A N 1
ATOM 737 C CA . GLN A 1 95 ? -22.868 4.536 26.342 1.00 61.88 95 GLN A CA 1
ATOM 738 C C . GLN A 1 95 ? -24.398 4.646 26.465 1.00 61.88 95 GLN A C 1
ATOM 740 O O . GLN A 1 95 ? -24.895 5.713 26.824 1.00 61.88 95 GLN A O 1
ATOM 745 N N . ARG A 1 96 ? -25.133 3.565 26.188 1.00 54.09 96 ARG A N 1
ATOM 746 C CA . ARG A 1 96 ? -26.579 3.432 26.415 1.00 54.09 96 ARG A CA 1
ATOM 747 C C . ARG A 1 96 ? -26.847 2.513 27.598 1.00 54.09 96 ARG A C 1
ATOM 749 O O . ARG A 1 96 ? -27.826 2.797 28.318 1.00 54.09 96 ARG A O 1
#

pLDDT: mean 76.25, std 20.07, range [32.34, 96.5]

Sequence (96 aa):
MSSSSRFDFRASAQQLQPPLHAGMSDEGAFANAGNLEQCARYLNQTLVTFGFPASLDLFATDPVSIARTCNCIYALLQQRQRDIEFRESTNDLRQR